Protein AF-A0A9E6BRM4-F1 (afdb_monomer)

Radius of gyration: 23.39 Å; Cα contacts (8 Å, |Δi|>4): 82; chains: 1; bounding box: 44×68×66 Å

Solvent-accessible surface area (backbone atoms only — not comparable to full-atom values): 7238 Å² total; per-residue (Å²): 143,82,87,81,81,81,77,82,80,76,75,82,81,77,75,76,74,67,78,52,69,70,58,57,52,53,51,51,50,52,48,48,53,52,50,54,52,46,55,56,65,69,38,81,66,40,61,60,39,42,68,36,64,64,53,36,10,51,51,50,29,51,34,40,76,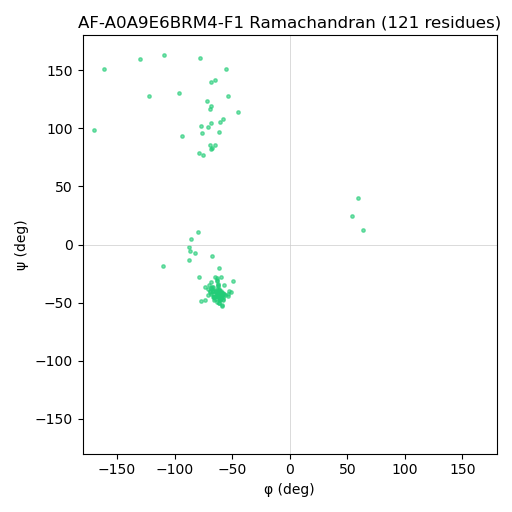71,60,65,42,55,60,60,60,50,15,61,75,75,72,49,56,48,69,54,54,54,30,28,32,67,65,74,42,76,72,58,59,71,54,42,50,50,51,53,53,50,51,50,50,55,40,54,54,52,47,54,60,52,48,68,77,75,108

Secondary structure (DSSP, 8-state):
--------------------HHHHHHHHHHHHHHHHHHHHHTSTTHHHHHHSHHHHHHHHHHHHHTTSS-HHHHHHHHT--HHHHHHHHTTS----HHHHHHHHHHHHHHHHHHHHHHHTTT-

Foldseek 3Di:
DDDPDPDPPPPPPPPPVPPPVVVLVVLVVLLVVLVVLLVVLPDPCVLVLLVDQVSLLCNLLVCCVVPLDPLVVLCVQLVHDSVVSVCSNVSVDGDPSVSSVVSSVVSSVSSVVVSVVSVVVND

pLDDT: mean 83.55, std 17.22, range [43.38, 98.0]

Mean predicted aligned error: 10.22 Å

Sequence (123 aa):
MSEARVNSTAYPIQRKEAASPLLHESIKDEIKWRRQFLSVLELPSIMDAVADEQAFSDLLHYAIENRLIRQSALAEKIKYANSQIGRWAAGKASPPLVVRRVVIEEIRGLLSESLTKRQKLVS

Structure (mmCIF, N/CA/C/O backbo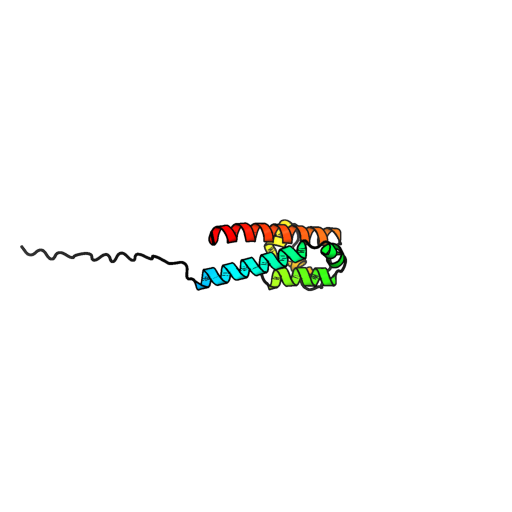ne):
data_AF-A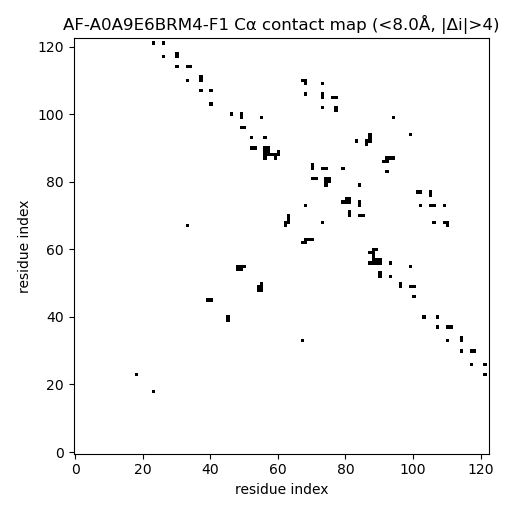0A9E6BRM4-F1
#
_entry.id   AF-A0A9E6BRM4-F1
#
loop_
_atom_site.group_PDB
_atom_site.id
_atom_site.type_symbol
_atom_site.label_atom_id
_atom_site.label_alt_id
_atom_site.label_comp_id
_atom_site.label_asym_id
_atom_site.label_entity_id
_atom_site.label_seq_id
_atom_site.pdbx_PDB_ins_code
_atom_site.Cartn_x
_atom_site.Cartn_y
_atom_site.Cartn_z
_atom_site.occupancy
_atom_site.B_iso_or_equiv
_atom_site.auth_seq_id
_atom_site.auth_comp_id
_atom_site.auth_asym_id
_atom_site.auth_atom_id
_atom_site.pdbx_PDB_model_num
ATOM 1 N N . MET A 1 1 ? -29.327 53.649 50.816 1.00 50.16 1 MET A N 1
ATOM 2 C CA . MET A 1 1 ? -29.326 52.171 50.850 1.00 50.16 1 MET A CA 1
ATOM 3 C C . MET A 1 1 ? -30.248 51.666 49.753 1.00 50.16 1 MET A C 1
ATOM 5 O O . MET A 1 1 ? -31.432 51.964 49.815 1.00 50.16 1 MET A O 1
ATOM 9 N N . SER A 1 2 ? -29.713 50.988 48.737 1.00 45.69 2 SER A N 1
ATOM 10 C CA . SER A 1 2 ? -30.436 50.036 47.874 1.00 45.69 2 SER A CA 1
ATOM 11 C C . SER A 1 2 ? -29.400 49.317 47.015 1.00 45.69 2 SER A C 1
ATOM 13 O O . SER A 1 2 ? -28.875 49.864 46.050 1.00 45.69 2 SER A O 1
ATOM 15 N N . GLU A 1 3 ? -29.041 48.120 47.472 1.00 49.53 3 GLU A N 1
ATOM 16 C CA . GLU A 1 3 ? -28.186 47.164 46.778 1.00 49.53 3 GLU A CA 1
ATOM 17 C C . GLU A 1 3 ? -28.935 46.609 45.560 1.00 49.53 3 GLU A C 1
ATOM 19 O O . GLU A 1 3 ? -29.939 45.916 45.711 1.00 49.53 3 GLU A O 1
ATOM 24 N N . ALA A 1 4 ? -28.432 46.856 44.352 1.00 52.00 4 ALA A N 1
ATOM 25 C CA . ALA A 1 4 ? -28.784 46.051 43.188 1.00 52.00 4 ALA A CA 1
ATOM 26 C C . ALA A 1 4 ? -27.726 44.950 43.044 1.00 52.00 4 ALA A C 1
ATOM 28 O O . ALA A 1 4 ? -26.654 45.154 42.477 1.00 52.00 4 ALA A O 1
ATOM 29 N N . ARG A 1 5 ? -28.014 43.779 43.622 1.00 51.06 5 ARG A N 1
ATOM 30 C CA . ARG A 1 5 ? -27.216 42.559 43.455 1.00 51.06 5 ARG A CA 1
ATOM 31 C C . ARG A 1 5 ? -27.353 42.065 42.013 1.00 51.06 5 ARG A C 1
ATOM 33 O O . ARG A 1 5 ? -28.374 41.486 41.651 1.00 51.06 5 ARG A O 1
ATOM 40 N N . VAL A 1 6 ? -26.321 42.269 41.196 1.00 50.62 6 VAL A N 1
ATOM 41 C CA . VAL A 1 6 ? -26.195 41.611 39.888 1.00 50.62 6 VAL A CA 1
ATOM 42 C C . VAL A 1 6 ? -25.757 40.172 40.146 1.00 50.62 6 VAL A C 1
ATOM 44 O O . VAL A 1 6 ? -24.588 39.887 40.391 1.00 50.62 6 VAL A O 1
ATOM 47 N N . ASN A 1 7 ? -26.729 39.265 40.174 1.00 43.38 7 ASN A N 1
ATOM 48 C CA . ASN A 1 7 ? -26.497 37.838 40.335 1.00 43.38 7 ASN A CA 1
ATOM 49 C C . ASN A 1 7 ? -25.999 37.276 38.991 1.00 43.38 7 ASN A C 1
ATOM 51 O O . ASN A 1 7 ? -26.783 37.087 38.060 1.00 43.38 7 ASN A O 1
ATOM 55 N N . SER A 1 8 ? -24.689 37.040 38.879 1.00 49.47 8 SER A N 1
ATOM 56 C CA . SER A 1 8 ? -24.073 36.307 37.769 1.00 49.47 8 SER A CA 1
ATOM 57 C C . SER A 1 8 ? -24.613 34.878 37.727 1.00 49.47 8 SER A C 1
ATOM 59 O O . SER A 1 8 ? -24.113 33.994 38.419 1.00 49.47 8 SER A O 1
ATOM 61 N N . THR A 1 9 ? -25.612 34.620 36.886 1.00 51.41 9 THR A N 1
ATOM 62 C CA . THR A 1 9 ? -25.947 33.251 36.480 1.00 51.41 9 THR A CA 1
ATOM 63 C C . THR A 1 9 ? -24.956 32.816 35.406 1.00 51.41 9 THR A C 1
ATOM 65 O O . THR A 1 9 ? -25.216 32.842 34.207 1.00 51.41 9 THR A O 1
ATOM 68 N N . ALA A 1 10 ? -23.761 32.435 35.861 1.00 50.47 10 ALA A N 1
ATOM 69 C CA . ALA A 1 10 ? -22.877 31.589 35.081 1.00 50.47 10 ALA A CA 1
ATOM 70 C C . ALA A 1 10 ? -23.613 30.264 34.834 1.00 50.47 10 ALA A C 1
ATOM 72 O O . ALA A 1 10 ? -23.777 29.459 35.748 1.00 50.47 10 ALA A O 1
ATOM 73 N N . TYR A 1 11 ? -24.097 30.048 33.613 1.00 44.62 11 TYR A N 1
ATOM 74 C CA . TYR A 1 11 ? -24.565 28.732 33.198 1.00 44.62 11 TYR A CA 1
ATOM 75 C C . TYR A 1 11 ? -23.344 27.812 33.101 1.00 44.62 11 TYR A C 1
ATOM 77 O O . TYR A 1 11 ? -22.449 28.089 32.295 1.00 44.62 11 TYR A O 1
ATOM 85 N N . PRO A 1 12 ? -23.266 26.711 33.867 1.00 44.56 12 PRO A N 1
ATOM 86 C CA . PRO A 1 12 ? -22.267 25.701 33.591 1.00 44.56 12 PRO A CA 1
ATOM 87 C C . PRO A 1 12 ? -22.688 25.003 32.296 1.00 44.56 12 PRO A C 1
ATOM 89 O O . PRO A 1 12 ? -23.571 24.147 32.299 1.00 44.56 12 PRO A O 1
ATOM 92 N N . ILE A 1 13 ? -22.062 25.360 31.172 1.00 54.38 13 ILE A N 1
ATOM 93 C CA . ILE A 1 13 ? -22.106 24.529 29.968 1.00 54.38 13 ILE A CA 1
ATOM 94 C C . ILE A 1 13 ? -21.295 23.273 30.300 1.00 54.38 13 ILE A C 1
ATOM 96 O O . ILE A 1 13 ? -20.109 23.171 29.995 1.00 54.38 13 ILE A O 1
ATOM 100 N N . GLN A 1 14 ? -21.925 22.310 30.973 1.00 48.97 14 GLN A N 1
ATOM 101 C CA . GLN A 1 14 ? -21.410 20.953 31.041 1.00 48.97 14 GLN A CA 1
ATOM 102 C C . GLN A 1 14 ? -21.555 20.358 29.642 1.00 48.97 14 GLN A C 1
ATOM 104 O O . GLN A 1 14 ? -22.540 19.695 29.325 1.00 48.97 14 GLN A O 1
ATOM 109 N N . ARG A 1 15 ? -20.564 20.609 28.781 1.00 48.62 15 ARG A N 1
ATOM 110 C CA . ARG A 1 15 ? -20.365 19.809 27.577 1.00 48.62 15 ARG A CA 1
ATOM 111 C C . ARG A 1 15 ? -19.934 18.414 28.015 1.00 48.62 15 ARG A C 1
ATOM 113 O O . ARG A 1 15 ? -18.754 18.088 28.033 1.00 48.62 15 ARG A O 1
ATOM 120 N N . LYS A 1 16 ? -20.900 17.570 28.370 1.00 46.69 16 LYS A N 1
ATOM 121 C CA . LYS A 1 16 ? -20.735 16.130 28.189 1.00 46.69 16 LYS A CA 1
ATOM 122 C C . LYS A 1 16 ? -20.925 15.881 26.697 1.00 46.69 16 LYS A C 1
ATOM 124 O O . LYS A 1 16 ? -22.003 15.501 26.256 1.00 46.69 16 LYS A O 1
ATOM 129 N N . GLU A 1 17 ? -19.898 16.203 25.912 1.00 46.44 17 GLU A N 1
ATOM 130 C CA . GLU A 1 17 ? -19.786 15.735 24.533 1.00 46.44 17 GLU A CA 1
ATOM 131 C C . GLU A 1 17 ? -19.642 14.211 24.614 1.00 46.44 17 GLU A C 1
ATOM 133 O O . GLU A 1 17 ? -18.545 13.668 24.706 1.00 46.44 17 GLU A O 1
ATOM 138 N N . ALA A 1 18 ? -20.774 13.506 24.671 1.00 48.97 18 ALA A N 1
ATOM 139 C CA . ALA A 1 18 ? -20.804 12.104 24.308 1.00 48.97 18 ALA A CA 1
ATOM 140 C C . ALA A 1 18 ? -20.305 12.061 22.863 1.00 48.97 18 ALA A C 1
ATOM 142 O O . ALA A 1 18 ? -20.985 12.569 21.969 1.00 48.97 18 ALA A O 1
ATOM 143 N N . ALA A 1 19 ? -19.083 11.566 22.655 1.00 51.41 19 ALA A N 1
ATOM 144 C CA . ALA A 1 19 ? -18.524 11.358 21.329 1.00 51.41 19 ALA A CA 1
ATOM 145 C C . ALA A 1 19 ? -19.605 10.693 20.465 1.00 51.41 19 ALA A C 1
ATOM 147 O O . ALA A 1 19 ? -20.101 9.616 20.794 1.00 51.41 19 ALA A O 1
ATOM 148 N N . SER A 1 20 ? -20.063 11.424 19.445 1.00 51.72 20 SER A N 1
ATOM 149 C CA . SER A 1 20 ? -21.300 11.122 18.725 1.00 51.72 20 SER A CA 1
ATOM 150 C C . SER A 1 20 ? -21.278 9.666 18.231 1.00 51.72 20 SER A C 1
ATOM 152 O O . SER A 1 20 ? -20.295 9.287 17.591 1.00 51.72 20 SER A O 1
ATOM 154 N N . PRO A 1 21 ? -22.303 8.833 18.497 1.00 58.50 21 PRO A N 1
ATOM 155 C CA . PRO A 1 21 ? -22.332 7.417 18.105 1.00 58.50 21 PRO A CA 1
ATOM 156 C C . PRO A 1 21 ? -21.973 7.161 16.630 1.00 58.50 21 PRO A C 1
ATOM 158 O O . PRO A 1 21 ? -21.323 6.167 16.314 1.00 58.50 21 PRO A O 1
ATOM 161 N N . LEU A 1 22 ? -22.296 8.116 15.750 1.00 60.97 22 LEU A N 1
ATOM 162 C CA . LEU A 1 22 ? -21.944 8.114 14.325 1.00 60.97 22 LEU A CA 1
ATOM 163 C C . LEU A 1 22 ? -20.423 8.142 14.069 1.00 60.97 22 LEU A C 1
ATOM 165 O O . LEU A 1 22 ? -19.936 7.512 13.133 1.00 60.97 22 LEU A O 1
ATOM 169 N N . LEU A 1 23 ? -19.651 8.840 14.910 1.00 63.84 23 LEU A N 1
ATOM 170 C CA . LEU A 1 23 ? -18.185 8.846 14.842 1.00 63.84 23 LEU A CA 1
ATOM 171 C C . LEU A 1 23 ? -17.617 7.485 15.254 1.00 63.84 23 LEU A C 1
ATOM 173 O O . LEU A 1 23 ? -16.690 6.988 14.619 1.00 63.84 23 LEU A O 1
ATOM 177 N N . HIS A 1 24 ? -18.190 6.855 16.283 1.00 60.88 24 HIS A N 1
ATOM 178 C CA . HIS A 1 24 ? -17.766 5.526 16.726 1.00 60.88 24 HIS A CA 1
ATOM 179 C C . HIS A 1 24 ? -18.033 4.445 15.672 1.00 60.88 24 HIS A C 1
ATOM 181 O O . HIS A 1 24 ? -17.193 3.565 15.484 1.00 60.88 24 HIS A O 1
ATOM 187 N N . GLU A 1 25 ? -19.169 4.506 14.980 1.00 66.31 25 GLU A N 1
ATOM 188 C CA . GLU A 1 25 ? -19.509 3.573 13.901 1.00 66.31 25 GLU A CA 1
ATOM 189 C C . GLU A 1 25 ? -18.568 3.741 12.698 1.00 66.31 25 GLU A C 1
ATOM 191 O O . GLU A 1 25 ? -17.951 2.772 12.256 1.00 66.31 25 GLU A O 1
ATOM 196 N N . SER A 1 26 ? -18.304 4.987 12.291 1.00 77.88 26 SER A N 1
ATOM 197 C CA . SER A 1 26 ? -17.333 5.304 11.236 1.00 77.88 26 SER A CA 1
ATOM 198 C C . SER A 1 26 ? -15.908 4.823 11.558 1.00 77.88 26 SER A C 1
ATOM 200 O O . SER A 1 26 ? -15.225 4.271 10.692 1.00 77.88 26 SER A O 1
ATOM 202 N N . ILE A 1 27 ? -15.453 4.962 12.811 1.00 78.94 27 ILE A N 1
ATOM 203 C CA . ILE A 1 27 ? -14.130 4.469 13.230 1.00 78.94 27 ILE A CA 1
ATOM 204 C C . ILE A 1 27 ? -14.083 2.933 13.213 1.00 78.94 27 ILE A C 1
ATOM 206 O O . ILE A 1 27 ? -13.059 2.365 12.822 1.00 78.94 27 ILE A O 1
ATOM 210 N N . LYS A 1 28 ? -15.163 2.245 13.614 1.00 83.00 28 LYS A N 1
ATOM 211 C CA . LYS A 1 28 ? -15.245 0.774 13.571 1.00 83.00 28 LYS A CA 1
ATOM 212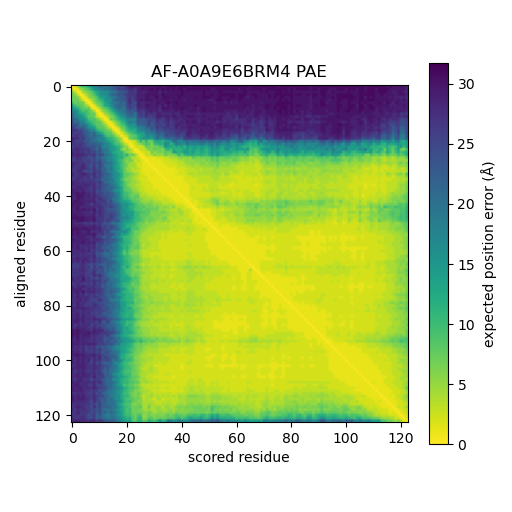 C C . LYS A 1 28 ? -15.162 0.245 12.143 1.00 83.00 28 LYS A C 1
ATOM 214 O O . LYS A 1 28 ? -14.400 -0.696 11.902 1.00 83.00 28 LYS A O 1
ATOM 219 N N . ASP A 1 29 ? -15.874 0.867 11.210 1.00 84.44 29 ASP A N 1
ATOM 220 C CA . ASP A 1 29 ? -15.801 0.506 9.795 1.00 84.44 29 ASP A CA 1
ATOM 221 C C . ASP A 1 29 ? -14.396 0.725 9.247 1.00 84.44 29 ASP A C 1
ATOM 223 O O . ASP A 1 29 ? -13.823 -0.169 8.626 1.00 84.44 29 ASP A O 1
ATOM 227 N N . GLU A 1 30 ? -13.776 1.865 9.552 1.00 83.38 30 GLU A N 1
ATOM 228 C CA . GLU A 1 30 ? -12.413 2.127 9.104 1.00 83.38 30 GLU A CA 1
ATOM 229 C C . GLU A 1 30 ? -11.404 1.105 9.665 1.00 83.38 30 GLU A C 1
ATOM 231 O O . GLU A 1 30 ? -10.507 0.650 8.950 1.00 83.38 30 GLU A O 1
ATOM 236 N N . ILE A 1 31 ? -11.560 0.687 10.927 1.00 87.25 31 ILE A N 1
ATOM 237 C CA . ILE A 1 31 ? -10.759 -0.395 11.520 1.00 87.25 31 ILE A CA 1
ATOM 238 C C . ILE A 1 31 ? -10.993 -1.718 10.775 1.00 87.25 31 ILE A C 1
ATOM 240 O O . ILE A 1 31 ? -10.026 -2.434 10.502 1.00 87.25 31 ILE A O 1
ATOM 244 N N . LYS A 1 32 ? -12.243 -2.051 10.429 1.00 89.06 32 LYS A N 1
ATOM 245 C CA . LYS A 1 32 ? -12.587 -3.272 9.684 1.00 89.06 32 LYS A CA 1
ATOM 246 C C . LYS A 1 32 ? -11.925 -3.291 8.306 1.00 89.06 32 LYS A C 1
ATOM 248 O O . LYS A 1 32 ? -11.241 -4.264 7.991 1.00 89.06 32 LYS A O 1
ATOM 253 N N . TRP A 1 33 ? -12.054 -2.213 7.533 1.00 87.31 33 TRP A N 1
ATOM 254 C CA . TRP A 1 33 ? -11.443 -2.088 6.205 1.00 87.31 33 TRP A CA 1
ATOM 255 C C . TRP A 1 33 ? -9.917 -2.199 6.258 1.00 87.31 33 TRP A C 1
ATOM 257 O O . TRP A 1 33 ? -9.318 -2.953 5.491 1.00 87.31 33 TRP A O 1
ATOM 267 N N . ARG A 1 34 ? -9.277 -1.517 7.217 1.00 90.25 34 ARG A N 1
ATOM 268 C CA . ARG A 1 34 ? -7.821 -1.592 7.420 1.00 90.25 34 ARG A CA 1
ATOM 269 C C . ARG A 1 34 ? -7.355 -3.005 7.780 1.00 90.25 34 ARG A C 1
ATOM 271 O O . ARG A 1 34 ? -6.327 -3.437 7.271 1.00 90.25 34 ARG A O 1
ATOM 278 N N . ARG A 1 35 ? -8.102 -3.737 8.619 1.00 92.12 35 ARG A N 1
ATOM 279 C CA . ARG A 1 35 ? -7.795 -5.140 8.962 1.00 92.12 35 ARG A CA 1
ATOM 280 C C . ARG A 1 35 ? -7.930 -6.071 7.761 1.00 92.12 35 ARG A C 1
ATOM 282 O O . ARG A 1 35 ? -7.051 -6.893 7.540 1.00 92.12 35 ARG A O 1
ATOM 289 N N . GLN A 1 36 ? -9.004 -5.932 6.985 1.00 91.31 36 GLN A N 1
ATOM 290 C CA . GLN A 1 36 ? -9.207 -6.732 5.776 1.00 91.31 36 GLN A CA 1
ATOM 291 C C . GLN A 1 36 ? -8.077 -6.505 4.775 1.00 91.31 36 GLN A C 1
ATOM 293 O O . GLN A 1 36 ? -7.479 -7.464 4.296 1.00 91.31 36 GLN A O 1
ATOM 298 N N . PHE A 1 37 ? -7.719 -5.247 4.519 1.00 92.19 37 PHE A N 1
ATOM 299 C CA . PHE A 1 37 ? -6.618 -4.945 3.614 1.00 92.19 37 PHE A CA 1
ATOM 300 C C . PHE A 1 37 ? -5.280 -5.487 4.134 1.00 92.19 37 PHE A C 1
ATOM 302 O O . PHE A 1 37 ? -4.558 -6.131 3.381 1.00 92.19 37 PHE A O 1
ATOM 309 N N . LEU A 1 38 ? -4.981 -5.323 5.430 1.00 92.38 38 LEU A N 1
ATOM 310 C CA . LEU A 1 38 ? -3.780 -5.901 6.040 1.00 92.38 38 LEU A CA 1
ATOM 311 C C . LEU A 1 38 ? -3.722 -7.428 5.867 1.00 92.38 38 LEU A C 1
ATOM 313 O O . LEU A 1 38 ? -2.679 -7.945 5.483 1.00 92.38 38 LEU A O 1
ATOM 317 N N . SER A 1 39 ? -4.847 -8.131 6.045 1.00 91.81 39 SER A N 1
ATOM 318 C CA . SER A 1 39 ? -4.897 -9.589 5.859 1.00 91.81 39 SER A CA 1
ATOM 319 C C . SER A 1 39 ? -4.577 -10.025 4.426 1.00 91.81 39 SER A C 1
ATOM 321 O O . SER A 1 39 ? -3.924 -11.045 4.236 1.00 91.81 39 SER A O 1
ATOM 323 N N . VAL A 1 40 ? -4.964 -9.231 3.417 1.00 90.31 40 VAL A N 1
ATOM 324 C CA . VAL A 1 40 ? -4.590 -9.477 2.013 1.00 90.31 40 VAL A CA 1
ATOM 325 C C . VAL A 1 40 ? -3.090 -9.297 1.824 1.00 90.31 40 VAL A C 1
ATOM 327 O O . VAL A 1 40 ? -2.450 -10.112 1.163 1.00 90.31 40 VAL A O 1
ATOM 330 N N . LEU A 1 41 ? -2.513 -8.254 2.429 1.00 90.81 41 LEU A N 1
ATOM 331 C CA . LEU A 1 41 ? -1.078 -8.013 2.338 1.00 90.81 41 LEU A CA 1
ATOM 332 C C . LEU A 1 41 ? -0.267 -9.135 2.977 1.00 90.81 41 LEU A C 1
ATOM 334 O O . LEU A 1 41 ? 0.852 -9.341 2.541 1.00 90.81 41 LEU A O 1
ATOM 338 N N . GLU A 1 42 ? -0.782 -9.839 3.980 1.00 88.75 42 GLU A N 1
ATOM 339 C CA . GLU A 1 42 ? -0.085 -10.927 4.682 1.00 88.75 42 GLU A CA 1
ATOM 340 C C . GLU A 1 42 ? -0.151 -12.283 3.957 1.00 88.75 42 GLU A C 1
ATOM 342 O O . GLU A 1 42 ? 0.537 -13.224 4.357 1.00 88.75 42 GLU A O 1
ATOM 347 N N . LEU A 1 43 ? -0.929 -12.398 2.873 1.00 87.62 43 LEU A N 1
ATOM 348 C CA . LEU A 1 43 ? -1.027 -13.635 2.095 1.00 87.62 43 LEU A CA 1
ATOM 349 C C . LEU A 1 43 ? 0.310 -13.989 1.419 1.00 87.62 43 LEU A C 1
ATOM 351 O O . LEU A 1 43 ? 0.959 -13.105 0.863 1.00 87.62 43 LEU A O 1
ATOM 355 N N . PRO A 1 44 ? 0.698 -15.278 1.343 1.00 85.62 44 PRO A N 1
ATOM 356 C CA . PRO A 1 44 ? 1.912 -15.694 0.633 1.00 85.62 44 PRO A CA 1
ATOM 357 C C . PRO A 1 44 ? 1.946 -15.263 -0.843 1.00 85.62 44 PRO A C 1
ATOM 359 O O . PRO A 1 44 ? 2.996 -14.875 -1.354 1.00 85.62 44 PRO A O 1
ATOM 362 N N . SER A 1 45 ? 0.783 -15.258 -1.505 1.00 87.62 45 SER A N 1
ATOM 363 C CA . SER A 1 45 ? 0.606 -14.864 -2.911 1.00 87.62 45 SER A CA 1
ATOM 364 C C . SER A 1 45 ? 0.856 -13.378 -3.178 1.00 87.62 45 SER A C 1
ATOM 366 O O . SER A 1 45 ? 0.931 -12.958 -4.331 1.00 87.62 45 SER A O 1
ATOM 368 N N . ILE A 1 46 ? 1.002 -12.554 -2.136 1.00 89.75 46 ILE A N 1
ATOM 369 C CA . ILE A 1 46 ? 1.322 -11.135 -2.301 1.00 89.75 46 ILE A CA 1
ATOM 370 C C . ILE A 1 46 ? 2.650 -10.939 -3.036 1.00 89.75 46 ILE A C 1
ATOM 372 O O . ILE A 1 46 ? 2.827 -9.946 -3.731 1.00 89.75 46 ILE A O 1
ATOM 376 N N . MET A 1 47 ? 3.578 -11.894 -2.926 1.00 87.19 47 MET A N 1
ATOM 377 C CA . MET A 1 47 ? 4.872 -11.813 -3.597 1.00 87.19 47 MET A CA 1
ATOM 378 C C . MET A 1 47 ? 4.746 -11.938 -5.115 1.00 87.19 47 MET A C 1
ATOM 380 O O . MET A 1 47 ? 5.503 -11.278 -5.828 1.00 87.19 47 MET A O 1
ATOM 384 N N . ASP A 1 48 ? 3.764 -12.702 -5.593 1.00 87.50 48 ASP A N 1
ATOM 385 C CA . ASP A 1 48 ? 3.440 -12.807 -7.016 1.00 87.50 48 ASP A CA 1
ATOM 386 C C . ASP A 1 48 ? 2.804 -11.499 -7.509 1.00 87.50 48 ASP A C 1
ATOM 388 O O . ASP A 1 48 ? 3.221 -10.945 -8.525 1.00 87.50 48 ASP A O 1
ATOM 392 N N . ALA A 1 49 ? 1.886 -10.924 -6.722 1.00 84.25 49 ALA A N 1
ATOM 393 C CA . ALA A 1 49 ? 1.276 -9.622 -7.013 1.00 84.25 49 ALA A CA 1
ATOM 394 C C . ALA A 1 49 ? 2.284 -8.456 -6.974 1.00 84.25 49 ALA A C 1
ATOM 396 O O . ALA A 1 49 ? 2.108 -7.455 -7.654 1.00 84.25 49 ALA A O 1
ATOM 397 N N . VAL A 1 50 ? 3.353 -8.572 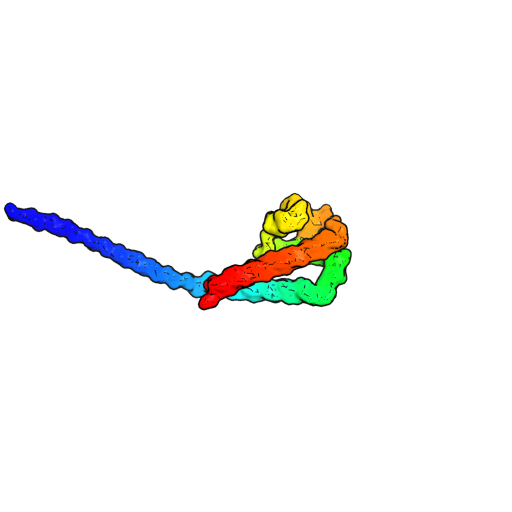-6.185 1.00 90.06 50 VAL A N 1
ATOM 398 C CA . VAL A 1 50 ? 4.454 -7.596 -6.133 1.00 90.06 50 VAL A CA 1
ATOM 399 C C . VAL A 1 50 ? 5.426 -7.766 -7.300 1.00 90.06 50 VAL A C 1
ATOM 401 O O . VAL A 1 50 ? 6.100 -6.808 -7.694 1.00 90.06 50 VAL A O 1
ATOM 404 N N . ALA A 1 51 ? 5.543 -8.979 -7.842 1.00 92.06 51 ALA A N 1
ATOM 405 C CA . ALA A 1 51 ? 6.326 -9.229 -9.044 1.00 92.06 51 ALA A CA 1
ATOM 406 C C . ALA A 1 51 ? 5.665 -8.595 -10.272 1.00 92.06 51 ALA A C 1
ATOM 408 O O . ALA A 1 51 ? 6.370 -7.972 -11.068 1.00 92.06 51 ALA A O 1
ATOM 409 N N . ASP A 1 52 ? 4.339 -8.680 -10.367 1.00 94.94 52 ASP A N 1
ATOM 410 C CA . ASP A 1 52 ? 3.533 -8.015 -11.387 1.00 94.94 52 ASP A CA 1
ATOM 411 C C . ASP A 1 52 ? 3.465 -6.492 -11.149 1.00 94.94 52 ASP A C 1
ATOM 413 O O . ASP A 1 52 ? 3.092 -6.007 -10.081 1.00 94.94 52 ASP A O 1
ATOM 417 N N . GLU A 1 53 ? 3.868 -5.710 -12.151 1.00 94.94 53 GLU A N 1
ATOM 418 C CA . GLU A 1 53 ? 3.941 -4.249 -12.029 1.00 94.94 53 GLU A CA 1
ATOM 419 C C . GLU A 1 53 ? 2.562 -3.592 -11.959 1.00 94.94 53 GLU A C 1
ATOM 421 O O . GLU A 1 53 ? 2.387 -2.597 -11.249 1.00 94.94 53 GLU A O 1
ATOM 426 N N . GLN A 1 54 ? 1.587 -4.153 -12.675 1.00 95.50 54 GLN A N 1
ATOM 427 C CA . GLN A 1 54 ? 0.226 -3.641 -12.713 1.00 95.50 54 GLN A CA 1
ATOM 428 C C . GLN A 1 54 ? -0.484 -3.958 -11.401 1.00 95.50 54 GLN A C 1
ATOM 430 O O . GLN A 1 54 ? -1.033 -3.053 -10.777 1.00 95.50 54 GLN A O 1
ATOM 435 N N . ALA A 1 55 ? -0.391 -5.202 -10.926 1.00 94.06 55 ALA A N 1
ATOM 436 C CA . ALA A 1 55 ? -0.984 -5.587 -9.649 1.00 94.06 55 ALA A CA 1
ATOM 437 C C . ALA A 1 55 ? -0.383 -4.787 -8.478 1.00 94.06 55 ALA A C 1
ATOM 439 O O . ALA A 1 55 ? -1.112 -4.345 -7.586 1.00 94.06 55 ALA A O 1
ATOM 440 N N . PHE A 1 56 ? 0.929 -4.522 -8.502 1.00 96.25 56 PHE A N 1
ATOM 441 C CA . PHE A 1 56 ? 1.566 -3.619 -7.545 1.00 96.25 56 PHE A CA 1
ATOM 442 C C . PHE A 1 56 ? 1.003 -2.192 -7.620 1.00 96.25 56 PHE A C 1
ATOM 444 O O . PHE A 1 56 ? 0.680 -1.607 -6.582 1.00 96.25 56 PHE A O 1
ATOM 451 N N . SER A 1 57 ? 0.889 -1.629 -8.828 1.00 97.25 57 SER A N 1
ATOM 452 C CA . SER A 1 57 ? 0.324 -0.292 -9.043 1.00 97.25 57 SER A CA 1
ATOM 453 C C . SER A 1 57 ? -1.103 -0.205 -8.507 1.00 97.25 57 SER A C 1
ATOM 455 O O . SER A 1 57 ? -1.417 0.725 -7.766 1.00 97.25 57 SER A O 1
ATOM 457 N N . ASP A 1 58 ? -1.945 -1.189 -8.823 1.00 95.50 58 ASP A N 1
ATOM 458 C CA . ASP A 1 58 ? -3.350 -1.237 -8.416 1.00 95.50 58 ASP A CA 1
ATOM 459 C C . ASP A 1 58 ? -3.490 -1.321 -6.895 1.00 95.50 58 ASP A C 1
ATOM 461 O O . ASP A 1 58 ? -4.301 -0.615 -6.295 1.00 95.50 58 ASP A O 1
ATOM 465 N N . LEU A 1 59 ? -2.651 -2.127 -6.245 1.00 95.06 59 LEU A N 1
ATOM 466 C CA . LEU A 1 59 ? -2.625 -2.243 -4.792 1.00 95.06 59 LEU A CA 1
ATOM 467 C C . LEU A 1 59 ? -2.197 -0.930 -4.130 1.00 95.06 59 LEU A C 1
ATOM 469 O O . LEU A 1 59 ? -2.841 -0.469 -3.180 1.00 95.06 59 LEU A O 1
ATOM 473 N N . LEU A 1 60 ? -1.125 -0.310 -4.629 1.00 96.38 60 LEU A N 1
ATOM 474 C CA . LEU A 1 60 ? -0.640 0.968 -4.118 1.00 96.38 60 LEU A CA 1
ATOM 475 C C . LEU A 1 60 ? -1.678 2.080 -4.329 1.00 96.38 60 LEU A C 1
ATOM 477 O O . LEU A 1 60 ? -1.925 2.872 -3.417 1.00 96.38 60 LEU A O 1
ATOM 481 N N . HIS A 1 61 ? -2.312 2.112 -5.501 1.00 96.19 61 HIS A N 1
ATOM 482 C CA . HIS A 1 61 ? -3.399 3.030 -5.815 1.00 96.19 61 HIS A CA 1
ATOM 483 C C . HIS A 1 61 ? -4.567 2.853 -4.853 1.00 96.19 61 HIS A C 1
ATOM 485 O O . HIS A 1 61 ? -4.975 3.813 -4.204 1.00 96.19 61 HIS A O 1
ATOM 491 N N . TYR A 1 62 ? -5.038 1.616 -4.687 1.00 94.25 62 TYR A N 1
ATOM 492 C CA . TYR A 1 62 ? -6.129 1.284 -3.782 1.00 94.25 62 TYR A CA 1
ATOM 493 C C . TYR A 1 62 ? -5.838 1.738 -2.347 1.00 94.25 62 TYR A C 1
ATOM 495 O O . TYR A 1 62 ? -6.707 2.322 -1.693 1.00 94.25 62 TYR A O 1
ATOM 503 N N . ALA A 1 63 ? -4.614 1.518 -1.856 1.00 94.25 63 ALA A N 1
ATOM 504 C CA . ALA A 1 63 ? -4.213 1.916 -0.510 1.00 94.25 63 ALA A CA 1
ATOM 505 C C . ALA A 1 63 ? -4.245 3.443 -0.306 1.00 94.25 63 ALA A C 1
ATOM 507 O O . ALA A 1 63 ? -4.623 3.916 0.772 1.00 94.25 63 ALA A O 1
ATOM 508 N N . ILE A 1 64 ? -3.850 4.214 -1.321 1.00 94.4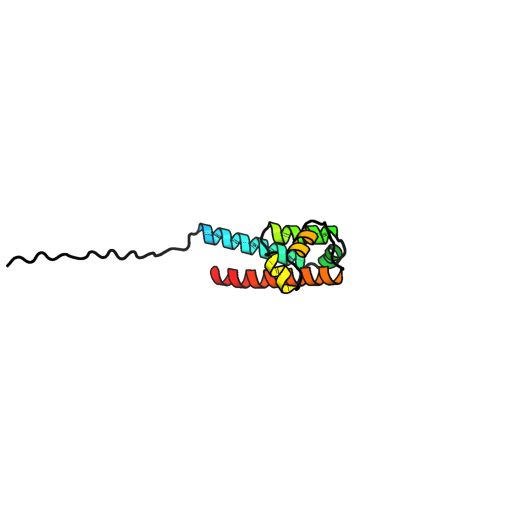4 64 ILE A N 1
ATOM 509 C CA . ILE A 1 64 ? -3.832 5.682 -1.271 1.00 94.44 64 ILE A CA 1
ATOM 510 C C . ILE A 1 64 ? -5.247 6.250 -1.432 1.00 94.44 64 ILE A C 1
ATOM 512 O O . ILE A 1 64 ? -5.663 7.073 -0.615 1.00 94.44 64 ILE A O 1
ATOM 516 N N . GLU A 1 65 ? -5.992 5.791 -2.438 1.00 93.25 65 GLU A N 1
ATOM 517 C CA . GLU A 1 65 ? -7.328 6.293 -2.783 1.00 93.25 65 GLU A CA 1
ATOM 518 C C . GLU A 1 65 ? -8.317 6.084 -1.629 1.00 93.25 65 GLU A C 1
ATOM 520 O O . GLU A 1 65 ? -9.005 7.009 -1.197 1.00 93.25 65 GLU A O 1
ATOM 525 N N . ASN A 1 66 ? -8.286 4.899 -1.011 1.00 89.81 66 ASN A N 1
ATOM 526 C CA . ASN A 1 66 ? -9.119 4.581 0.151 1.00 89.81 66 ASN A CA 1
ATOM 527 C C . ASN A 1 66 ? -8.568 5.147 1.472 1.00 89.81 66 ASN A C 1
ATOM 529 O O . ASN A 1 66 ? -9.033 4.781 2.553 1.00 89.81 66 ASN A O 1
ATOM 533 N N . ARG A 1 67 ? -7.556 6.027 1.418 1.00 89.75 67 ARG A N 1
ATOM 534 C CA . ARG A 1 67 ? -6.918 6.675 2.581 1.00 89.75 67 ARG A CA 1
ATOM 535 C C . ARG A 1 67 ? -6.412 5.683 3.636 1.00 89.75 67 ARG A C 1
ATOM 537 O O . ARG A 1 67 ? -6.253 6.029 4.814 1.00 89.75 67 ARG A O 1
ATOM 544 N N . LEU A 1 68 ? -6.130 4.446 3.227 1.00 90.81 68 LEU A N 1
ATOM 545 C CA . LEU A 1 68 ? -5.551 3.417 4.086 1.00 90.81 68 LEU A CA 1
ATOM 546 C C . LEU A 1 68 ? -4.123 3.819 4.469 1.00 90.81 68 LEU A C 1
ATOM 548 O O . LEU A 1 68 ? -3.727 3.685 5.625 1.00 90.81 68 LEU A O 1
ATOM 552 N N . ILE A 1 69 ? -3.403 4.447 3.545 1.00 93.44 69 ILE A N 1
ATOM 553 C CA . ILE A 1 69 ? -2.123 5.111 3.795 1.00 93.44 69 ILE A CA 1
ATOM 554 C C . ILE A 1 69 ? -2.138 6.528 3.219 1.00 93.44 69 ILE A C 1
ATOM 556 O O . ILE A 1 69 ? -2.919 6.848 2.326 1.00 93.44 69 ILE A O 1
ATOM 560 N N . ARG A 1 70 ? -1.242 7.390 3.707 1.00 94.12 70 ARG A N 1
ATOM 561 C CA . ARG A 1 70 ? -0.969 8.685 3.070 1.00 94.12 70 ARG A CA 1
ATOM 562 C C . ARG A 1 70 ? 0.245 8.545 2.161 1.00 94.12 70 ARG A C 1
ATOM 564 O O . ARG A 1 70 ? 1.287 8.084 2.620 1.00 94.12 70 ARG A O 1
ATOM 571 N N . GLN A 1 71 ? 0.128 9.012 0.919 1.00 95.81 71 GLN A N 1
ATOM 572 C CA . GLN A 1 71 ? 1.218 8.999 -0.063 1.00 95.81 71 GLN A CA 1
ATOM 573 C C . GLN A 1 71 ? 2.496 9.662 0.479 1.00 95.81 71 GLN A C 1
ATOM 575 O O . GLN A 1 71 ? 3.581 9.106 0.337 1.00 95.81 71 GLN A O 1
ATOM 580 N N . SER A 1 72 ? 2.358 10.797 1.173 1.00 96.31 72 SER A N 1
ATOM 581 C CA . SER A 1 72 ? 3.484 11.522 1.770 1.00 96.31 72 SER A CA 1
ATOM 582 C C . SER A 1 72 ? 4.159 10.757 2.908 1.00 96.31 72 SER A C 1
ATOM 584 O O . SER A 1 72 ? 5.381 10.745 2.983 1.00 96.31 72 SER A O 1
ATOM 586 N N . ALA A 1 73 ? 3.379 10.082 3.759 1.00 94.81 73 ALA A N 1
ATOM 587 C CA . ALA A 1 73 ? 3.917 9.278 4.854 1.00 94.81 73 ALA A CA 1
ATOM 588 C C . ALA A 1 73 ? 4.684 8.059 4.325 1.00 94.81 73 ALA A C 1
ATOM 590 O O . ALA A 1 73 ? 5.749 7.730 4.839 1.00 94.81 73 ALA A O 1
ATOM 591 N N . LEU A 1 74 ? 4.169 7.415 3.271 1.00 96.62 74 LEU A N 1
ATOM 592 C CA . LEU A 1 74 ? 4.887 6.335 2.601 1.00 96.62 74 LEU A CA 1
ATOM 593 C C . LEU A 1 74 ? 6.189 6.858 1.987 1.00 96.62 74 LEU A C 1
ATOM 595 O O . LEU A 1 74 ? 7.244 6.291 2.244 1.00 96.62 74 LEU A O 1
ATOM 599 N N . ALA A 1 75 ? 6.121 7.958 1.231 1.00 97.06 75 ALA A N 1
ATOM 600 C CA . ALA A 1 75 ? 7.277 8.583 0.591 1.00 97.06 75 ALA A CA 1
ATOM 601 C C . ALA A 1 75 ? 8.402 8.896 1.592 1.00 97.06 75 ALA A C 1
ATOM 603 O O . ALA A 1 75 ? 9.563 8.588 1.327 1.00 97.06 75 ALA A O 1
ATOM 604 N N . GLU A 1 76 ? 8.048 9.442 2.758 1.00 95.94 76 GLU A N 1
ATOM 605 C CA . GLU A 1 76 ? 8.977 9.718 3.856 1.00 95.94 76 GLU A CA 1
ATOM 606 C C . GLU A 1 76 ? 9.638 8.439 4.389 1.00 95.94 76 GLU A C 1
ATOM 608 O O . GLU A 1 76 ? 10.864 8.383 4.495 1.00 95.94 76 GLU A O 1
ATOM 613 N N . LYS A 1 77 ? 8.848 7.388 4.655 1.00 94.69 77 LYS A N 1
ATOM 614 C CA . LYS A 1 77 ? 9.345 6.101 5.173 1.00 94.69 77 LYS A CA 1
ATOM 615 C C . LYS A 1 77 ? 10.351 5.443 4.233 1.00 94.69 77 LYS A C 1
ATOM 617 O O . LYS A 1 77 ? 11.422 5.033 4.675 1.00 94.69 77 LYS A O 1
ATOM 622 N N . ILE A 1 78 ? 10.046 5.400 2.935 1.00 96.06 78 ILE A N 1
ATOM 623 C CA . ILE A 1 78 ? 10.930 4.774 1.941 1.00 96.06 78 ILE A CA 1
ATOM 624 C C . ILE A 1 78 ? 11.993 5.725 1.371 1.00 96.06 78 ILE A C 1
ATOM 626 O O . ILE A 1 78 ? 12.822 5.293 0.574 1.00 96.06 78 ILE A O 1
ATOM 630 N N . LYS A 1 79 ? 11.996 7.003 1.778 1.00 96.12 79 LYS A N 1
ATOM 631 C CA . LYS A 1 79 ? 12.911 8.059 1.304 1.00 96.12 79 LYS A CA 1
ATOM 632 C C . LYS A 1 79 ? 12.836 8.321 -0.208 1.00 96.12 79 LYS A C 1
ATOM 634 O O . LYS A 1 79 ? 13.852 8.565 -0.856 1.00 96.12 79 LYS A O 1
ATOM 639 N N . TYR A 1 80 ? 11.626 8.303 -0.765 1.00 96.75 80 TYR A N 1
ATOM 640 C CA . TYR A 1 80 ? 11.354 8.684 -2.156 1.00 96.75 80 TYR A CA 1
ATOM 641 C C . TYR A 1 80 ? 10.592 10.005 -2.227 1.00 96.75 80 TYR A C 1
ATOM 643 O O . TYR A 1 80 ? 9.979 10.453 -1.259 1.00 96.75 80 TYR A O 1
ATOM 651 N N . ALA A 1 81 ? 10.592 10.637 -3.401 1.00 97.25 81 ALA A N 1
ATOM 652 C CA . ALA A 1 81 ? 9.768 11.816 -3.608 1.00 97.25 81 ALA A CA 1
ATOM 653 C C . ALA A 1 81 ? 8.280 11.437 -3.595 1.00 97.25 81 ALA A C 1
ATOM 655 O O . ALA A 1 81 ? 7.870 10.453 -4.213 1.00 97.25 81 ALA A O 1
ATOM 656 N N . ASN A 1 82 ? 7.444 12.279 -2.979 1.00 97.25 82 ASN A N 1
ATOM 657 C CA . ASN A 1 82 ? 5.993 12.084 -2.976 1.00 97.25 82 ASN A CA 1
ATOM 658 C C . ASN A 1 82 ? 5.443 11.905 -4.404 1.00 97.25 82 ASN A C 1
ATOM 660 O O . ASN A 1 82 ? 4.617 11.031 -4.645 1.00 97.25 82 ASN A O 1
ATOM 664 N N . SER A 1 83 ? 5.947 12.671 -5.375 1.00 97.06 83 SER A N 1
ATOM 665 C CA . SER A 1 83 ? 5.554 12.561 -6.786 1.00 97.06 83 SER A CA 1
ATOM 666 C C . SER A 1 83 ? 5.896 11.208 -7.420 1.00 97.06 83 SER A C 1
ATOM 668 O O . SER A 1 83 ? 5.151 10.746 -8.281 1.00 97.06 83 SER A O 1
ATOM 670 N N . GLN A 1 84 ? 6.978 10.544 -6.997 1.00 97.38 84 GLN A N 1
ATOM 671 C CA . GLN A 1 84 ? 7.337 9.215 -7.498 1.00 97.38 84 GLN A CA 1
ATOM 672 C C . GLN A 1 84 ? 6.329 8.163 -7.043 1.00 97.38 84 GLN A C 1
ATOM 674 O O . GLN A 1 84 ? 5.872 7.388 -7.877 1.00 97.38 84 GLN A O 1
ATOM 679 N N . ILE A 1 85 ? 5.896 8.208 -5.778 1.00 97.50 85 ILE A N 1
ATOM 680 C CA . ILE A 1 85 ? 4.842 7.315 -5.272 1.00 97.50 85 ILE A CA 1
ATOM 681 C C . ILE A 1 85 ? 3.558 7.480 -6.088 1.00 97.50 85 ILE A C 1
ATOM 683 O O . ILE A 1 85 ? 2.962 6.494 -6.511 1.00 97.50 85 ILE A O 1
ATOM 687 N N . GLY A 1 86 ? 3.161 8.726 -6.369 1.00 96.81 86 GLY A N 1
ATOM 688 C CA . GLY A 1 86 ? 1.978 9.007 -7.185 1.00 96.81 86 GLY A CA 1
ATOM 689 C C . GLY A 1 86 ? 2.102 8.479 -8.618 1.00 96.81 86 GLY A C 1
ATOM 690 O O . GLY A 1 86 ? 1.129 7.993 -9.185 1.00 96.81 86 GLY A O 1
ATOM 691 N N . ARG A 1 87 ? 3.305 8.518 -9.208 1.00 98.00 87 ARG A N 1
ATOM 692 C CA . ARG A 1 87 ? 3.553 7.917 -10.527 1.00 98.00 87 ARG A CA 1
ATOM 693 C C . ARG A 1 87 ? 3.483 6.394 -10.497 1.00 98.00 87 ARG A C 1
ATOM 695 O O . ARG A 1 87 ? 2.973 5.831 -11.460 1.00 98.00 87 ARG A O 1
ATOM 702 N N . TRP A 1 88 ? 3.969 5.761 -9.429 1.00 97.69 88 TRP A N 1
ATOM 703 C CA . TRP A 1 88 ? 3.870 4.312 -9.245 1.00 97.69 88 TRP A CA 1
ATOM 704 C C . TRP A 1 88 ? 2.429 3.859 -9.069 1.00 97.69 88 TRP A C 1
ATOM 706 O O . TRP A 1 88 ? 2.018 2.926 -9.736 1.00 97.69 88 TRP A O 1
ATOM 716 N N . ALA A 1 89 ? 1.651 4.564 -8.247 1.00 97.06 89 ALA A N 1
ATOM 717 C CA . ALA A 1 89 ? 0.228 4.292 -8.059 1.00 97.06 89 ALA A CA 1
ATOM 718 C C . ALA A 1 89 ? -0.588 4.497 -9.348 1.00 97.06 89 ALA A C 1
ATOM 720 O O . ALA A 1 89 ? -1.599 3.848 -9.563 1.00 97.06 89 ALA A O 1
ATOM 721 N N . ALA A 1 90 ? -0.167 5.418 -10.214 1.00 96.44 90 ALA A N 1
ATOM 722 C CA . ALA A 1 90 ? -0.840 5.674 -11.483 1.00 96.44 90 ALA A CA 1
ATOM 723 C C . ALA A 1 90 ? -0.382 4.747 -12.628 1.00 96.44 90 ALA A C 1
ATOM 725 O O . ALA A 1 90 ? -0.737 5.014 -13.775 1.00 96.44 90 ALA A O 1
ATOM 726 N N . GLY A 1 91 ? 0.484 3.758 -12.370 1.00 96.12 91 GLY A N 1
ATOM 727 C CA . GLY A 1 91 ? 1.074 2.901 -13.407 1.00 96.12 91 GLY A CA 1
ATOM 728 C C . GLY A 1 91 ? 1.973 3.642 -14.410 1.00 96.12 91 GLY A C 1
ATOM 729 O O . GLY A 1 91 ? 2.336 3.107 -15.451 1.00 96.12 91 GLY A O 1
ATOM 730 N N . LYS A 1 92 ? 2.354 4.898 -14.128 1.00 96.56 92 LYS A N 1
ATOM 731 C CA . LYS A 1 92 ? 3.164 5.761 -15.021 1.00 96.56 92 LYS A CA 1
ATOM 732 C C . LYS A 1 92 ? 4.672 5.561 -14.860 1.00 96.56 92 LYS A C 1
ATOM 734 O O . LYS A 1 92 ? 5.474 6.238 -15.514 1.00 96.56 92 LYS A O 1
ATOM 739 N N . ALA A 1 93 ? 5.062 4.754 -13.886 1.00 95.44 93 ALA A N 1
ATOM 740 C CA . ALA A 1 93 ? 6.416 4.300 -13.626 1.00 95.44 93 ALA A CA 1
ATOM 741 C C . ALA A 1 93 ? 6.322 3.061 -12.740 1.00 95.44 93 ALA A C 1
ATOM 743 O O . ALA A 1 93 ? 5.416 2.969 -11.920 1.00 95.44 93 ALA A O 1
ATOM 744 N N . SER A 1 94 ? 7.293 2.166 -12.842 1.00 93.06 94 SER A N 1
ATOM 745 C CA . SER A 1 94 ? 7.389 1.005 -11.967 1.00 93.06 94 SER A CA 1
ATOM 746 C C . SER A 1 94 ? 8.743 1.029 -11.264 1.00 93.06 94 SER A C 1
ATOM 748 O O . SER A 1 94 ? 9.768 1.214 -11.928 1.00 93.06 94 SER A O 1
ATOM 750 N N . PRO A 1 95 ? 8.790 0.922 -9.926 1.00 95.62 95 PRO A N 1
ATOM 751 C CA . PRO A 1 95 ? 10.058 0.801 -9.239 1.00 95.62 95 PRO A CA 1
ATOM 752 C C . PRO A 1 95 ? 10.595 -0.635 -9.349 1.00 95.62 95 PRO A C 1
ATOM 754 O O . PRO A 1 95 ? 9.823 -1.567 -9.583 1.00 95.62 95 PRO A O 1
ATOM 757 N N . PRO A 1 96 ? 11.905 -0.847 -9.129 1.00 95.88 96 PRO A N 1
ATOM 758 C CA . PRO A 1 96 ? 12.488 -2.184 -9.099 1.00 95.88 96 PRO A CA 1
ATOM 759 C C . PRO A 1 96 ? 11.785 -3.100 -8.091 1.00 95.88 96 PRO A C 1
ATOM 761 O O . PRO A 1 96 ? 11.329 -2.638 -7.044 1.00 95.88 96 PRO A O 1
ATOM 764 N N . LEU A 1 97 ? 11.780 -4.411 -8.348 1.00 94.31 97 LEU A N 1
ATOM 765 C CA . LEU A 1 97 ? 11.109 -5.402 -7.496 1.00 94.31 97 LEU A CA 1
ATOM 766 C C . LEU A 1 97 ? 11.484 -5.288 -6.009 1.00 94.31 97 LEU A C 1
ATOM 768 O O . LEU A 1 97 ? 10.620 -5.382 -5.142 1.00 94.31 97 LEU A O 1
ATOM 772 N N . VAL A 1 98 ? 12.764 -5.050 -5.705 1.00 95.38 98 VAL A N 1
ATOM 773 C CA . VAL A 1 98 ? 13.242 -4.859 -4.324 1.00 95.38 98 VAL A CA 1
ATOM 774 C C . VAL A 1 98 ? 12.537 -3.675 -3.657 1.00 95.38 98 VAL A C 1
ATOM 776 O O . VAL A 1 98 ? 12.096 -3.780 -2.519 1.00 95.38 98 VAL A O 1
ATOM 779 N N . VAL A 1 99 ? 12.359 -2.572 -4.384 1.00 96.06 99 VAL A N 1
ATOM 780 C CA . VAL A 1 99 ? 11.657 -1.382 -3.888 1.00 96.06 99 VAL A CA 1
ATOM 781 C C . VAL A 1 99 ? 10.157 -1.650 -3.760 1.00 96.06 99 VAL A C 1
ATOM 783 O O . VAL A 1 99 ? 9.563 -1.228 -2.774 1.00 96.06 99 VAL A O 1
ATOM 786 N N . ARG A 1 100 ? 9.543 -2.400 -4.689 1.00 95.94 100 ARG A N 1
ATOM 787 C CA . ARG A 1 100 ? 8.133 -2.817 -4.567 1.00 95.94 100 ARG A CA 1
ATOM 788 C C . ARG A 1 100 ? 7.886 -3.608 -3.280 1.00 95.94 100 ARG A C 1
ATOM 790 O O . ARG A 1 100 ? 6.916 -3.339 -2.578 1.00 95.94 100 ARG A O 1
ATOM 797 N N . ARG A 1 101 ? 8.792 -4.528 -2.927 1.00 94.69 101 ARG A N 1
ATOM 798 C CA . ARG A 1 101 ? 8.728 -5.291 -1.666 1.00 94.69 101 ARG A CA 1
ATOM 799 C C . ARG A 1 101 ? 8.797 -4.380 -0.444 1.00 94.69 101 ARG A C 1
ATOM 801 O O . ARG A 1 101 ? 7.912 -4.450 0.401 1.00 94.69 101 ARG A O 1
ATOM 808 N N . VAL A 1 102 ? 9.781 -3.479 -0.411 1.00 95.44 102 VAL A N 1
ATOM 809 C CA . VAL A 1 102 ? 9.933 -2.493 0.672 1.00 95.44 102 VAL A CA 1
ATOM 810 C C . VAL A 1 102 ? 8.678 -1.628 0.810 1.00 95.44 102 VAL A C 1
ATOM 812 O O . VAL A 1 102 ? 8.207 -1.395 1.916 1.00 95.44 102 VAL A O 1
ATOM 815 N N . VAL A 1 103 ? 8.082 -1.194 -0.304 1.00 95.94 103 VAL A N 1
ATOM 816 C CA . VAL A 1 103 ? 6.822 -0.438 -0.282 1.00 95.94 103 VAL A CA 1
ATOM 817 C C . VAL A 1 103 ? 5.713 -1.232 0.407 1.00 95.94 103 VAL A C 1
ATOM 819 O O . VAL A 1 103 ? 5.049 -0.687 1.281 1.00 95.94 103 VAL A O 1
ATOM 822 N N . ILE A 1 104 ? 5.515 -2.506 0.062 1.00 94.88 104 ILE A N 1
ATOM 823 C CA . ILE A 1 104 ? 4.479 -3.327 0.705 1.00 94.88 104 ILE A CA 1
ATOM 824 C C . ILE A 1 104 ? 4.752 -3.521 2.198 1.00 94.88 104 ILE A C 1
ATOM 826 O O . ILE A 1 104 ? 3.824 -3.410 3.000 1.00 94.88 104 ILE A O 1
ATOM 830 N N . GLU A 1 105 ? 6.000 -3.775 2.585 1.00 94.31 105 GLU A N 1
ATOM 831 C CA . GLU A 1 105 ? 6.391 -3.909 3.993 1.00 94.31 105 GLU A CA 1
ATOM 832 C C . GLU A 1 105 ? 6.088 -2.631 4.788 1.00 94.31 105 GLU A C 1
ATOM 834 O O . GLU A 1 105 ? 5.459 -2.694 5.847 1.00 94.31 105 GLU A O 1
ATOM 839 N N . GLU A 1 106 ? 6.424 -1.462 4.241 1.00 95.62 106 GLU A N 1
ATOM 840 C CA . GLU A 1 106 ? 6.125 -0.176 4.876 1.00 95.62 106 GLU A CA 1
ATOM 841 C C . GLU A 1 106 ? 4.621 0.117 4.932 1.00 95.62 106 GLU A C 1
ATOM 843 O O . GLU A 1 106 ? 4.126 0.646 5.930 1.00 95.62 106 GLU A O 1
ATOM 848 N N . ILE A 1 107 ? 3.854 -0.273 3.909 1.00 94.75 107 ILE A N 1
ATOM 849 C CA . ILE A 1 107 ? 2.388 -0.179 3.942 1.00 94.75 107 ILE A CA 1
ATOM 850 C C . ILE A 1 107 ? 1.828 -1.020 5.092 1.00 94.75 107 ILE A C 1
ATOM 852 O O . ILE A 1 107 ? 0.997 -0.521 5.856 1.00 94.75 107 ILE A O 1
ATOM 856 N N . ARG A 1 108 ? 2.299 -2.264 5.268 1.00 93.75 108 ARG A N 1
ATOM 857 C CA . ARG A 1 108 ? 1.891 -3.116 6.400 1.00 93.75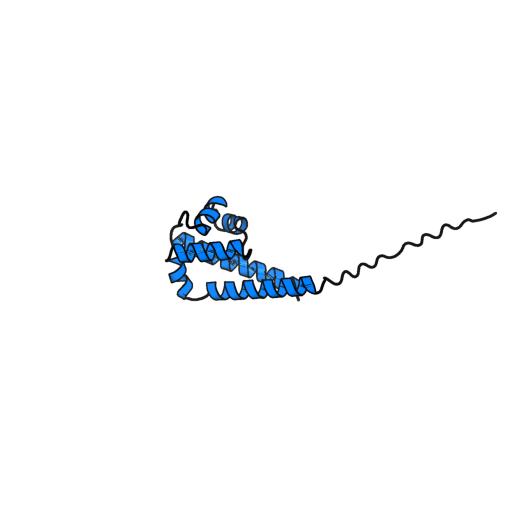 108 ARG A CA 1
ATOM 858 C C . ARG A 1 108 ? 2.235 -2.463 7.740 1.00 93.75 108 ARG A C 1
ATOM 860 O O . ARG A 1 108 ? 1.383 -2.426 8.631 1.00 93.75 108 ARG A O 1
ATOM 867 N N . GLY A 1 109 ? 3.442 -1.914 7.878 1.00 93.12 109 GLY A N 1
ATOM 868 C CA . GLY A 1 109 ? 3.882 -1.214 9.088 1.00 93.12 109 GLY A CA 1
ATOM 869 C C . GLY A 1 109 ? 2.988 -0.019 9.431 1.00 93.12 109 GLY A C 1
ATOM 870 O O . GLY A 1 109 ? 2.420 0.048 10.524 1.00 93.12 109 GLY A O 1
ATOM 871 N N . LEU A 1 110 ? 2.775 0.882 8.468 1.00 92.81 110 LEU A N 1
ATOM 872 C CA . LEU A 1 110 ? 1.920 2.063 8.627 1.00 92.81 110 LEU A CA 1
ATOM 873 C C . LEU A 1 110 ? 0.474 1.691 8.981 1.00 92.81 110 LEU A C 1
ATOM 875 O O . LEU A 1 110 ? -0.154 2.345 9.821 1.00 92.81 110 LEU A O 1
ATOM 879 N N . LEU A 1 111 ? -0.064 0.632 8.371 1.00 91.75 111 LEU A N 1
ATOM 880 C CA . LEU A 1 111 ? -1.407 0.145 8.673 1.00 91.75 111 LEU A CA 1
ATOM 881 C C . LEU A 1 111 ? -1.510 -0.396 10.094 1.00 91.75 111 LEU A C 1
ATOM 883 O O . LEU A 1 111 ? -2.418 0.018 10.819 1.00 91.75 111 LEU A O 1
ATOM 887 N N . SER A 1 112 ? -0.571 -1.240 10.512 1.00 91.50 112 SER A N 1
ATOM 888 C CA . SER A 1 112 ? -0.516 -1.805 11.864 1.00 91.50 112 SER A CA 1
ATOM 889 C C . SER A 1 112 ? -0.384 -0.724 12.942 1.00 91.50 112 SER A C 1
ATOM 891 O O . SER A 1 112 ? -1.122 -0.735 13.935 1.00 91.50 112 SER A O 1
ATOM 893 N N . GLU A 1 113 ? 0.473 0.279 12.722 1.00 90.50 113 GLU A N 1
ATOM 894 C CA . GLU A 1 113 ? 0.579 1.449 13.601 1.00 90.50 113 GLU A CA 1
ATOM 895 C C . GLU A 1 113 ? -0.749 2.219 13.674 1.00 90.50 113 GLU A C 1
ATOM 897 O O . GLU A 1 113 ? -1.212 2.585 14.761 1.00 90.50 113 GLU A O 1
ATOM 902 N N . SER A 1 114 ? -1.385 2.463 12.521 1.00 87.50 114 SER A N 1
ATOM 903 C CA . SER A 1 114 ? -2.652 3.198 12.446 1.00 87.50 114 SER A CA 1
ATOM 904 C C . SER A 1 114 ? -3.793 2.462 13.157 1.00 87.50 114 SER A C 1
ATOM 906 O O . SER A 1 114 ? -4.584 3.088 13.864 1.00 87.50 114 SER A O 1
ATOM 908 N N . LEU A 1 115 ? -3.851 1.135 13.017 1.00 88.38 115 LEU A N 1
ATOM 909 C CA . LEU A 1 115 ? -4.834 0.271 13.661 1.00 88.38 115 LEU A CA 1
ATOM 910 C C . LEU A 1 115 ? -4.658 0.280 15.175 1.00 88.38 115 LEU A C 1
ATOM 912 O O . LEU A 1 115 ? -5.638 0.456 15.895 1.00 88.38 115 LEU A O 1
ATOM 916 N N . THR A 1 116 ? -3.420 0.162 15.655 1.00 88.19 116 THR A N 1
ATOM 917 C CA . THR A 1 116 ? -3.110 0.195 17.090 1.00 88.19 116 THR A CA 1
ATOM 918 C C . THR A 1 116 ? -3.524 1.529 17.713 1.00 88.19 116 THR A C 1
ATOM 920 O O . THR A 1 116 ? -4.159 1.554 18.766 1.00 88.19 116 THR A O 1
ATOM 923 N N . LYS A 1 117 ? -3.222 2.653 17.046 1.00 86.31 117 LYS A N 1
ATOM 924 C CA . LYS A 1 117 ? -3.624 3.995 17.504 1.00 86.31 117 LYS A CA 1
ATOM 925 C C . LYS A 1 117 ? -5.146 4.143 17.569 1.00 86.31 117 LYS A C 1
ATOM 927 O O . LYS A 1 117 ? -5.656 4.680 18.543 1.00 86.31 117 LYS A O 1
ATOM 932 N N . ARG A 1 118 ? -5.870 3.647 16.561 1.00 81.75 118 ARG A N 1
ATOM 933 C CA . ARG A 1 118 ? -7.337 3.753 16.486 1.00 81.75 118 ARG A CA 1
ATOM 934 C C . ARG A 1 118 ? -8.059 2.831 17.457 1.00 81.75 118 ARG A C 1
ATOM 936 O O . ARG A 1 118 ? -9.066 3.239 18.014 1.00 81.75 118 ARG A O 1
ATOM 943 N N . GLN A 1 119 ? -7.547 1.625 17.699 1.00 82.31 119 GLN A N 1
ATOM 944 C CA . GLN A 1 119 ? -8.127 0.712 18.689 1.00 82.31 119 GLN A CA 1
ATOM 945 C C . GLN A 1 119 ? -8.112 1.327 20.092 1.00 82.31 119 GLN A C 1
ATOM 947 O O . GLN A 1 119 ? -9.128 1.274 20.773 1.00 82.31 119 GLN A O 1
ATOM 952 N N . LYS A 1 120 ? -7.028 2.020 20.467 1.00 82.50 120 LYS A N 1
ATOM 953 C CA . LYS A 1 120 ? -6.942 2.756 21.741 1.00 82.50 120 LYS A CA 1
ATOM 954 C C . LYS A 1 120 ? -7.982 3.874 21.901 1.00 82.50 120 LYS A C 1
ATOM 956 O O . LYS A 1 120 ? -8.203 4.302 23.021 1.00 82.50 120 LYS A O 1
ATOM 961 N N . LEU A 1 121 ? -8.576 4.370 20.812 1.00 76.44 121 LEU A N 1
ATOM 962 C CA . LEU A 1 121 ? -9.629 5.398 20.851 1.00 76.44 121 LEU A CA 1
ATOM 963 C C . LEU A 1 121 ? -11.040 4.806 20.998 1.00 76.44 121 LEU A C 1
ATOM 965 O O . LEU A 1 121 ? -11.989 5.551 21.219 1.00 76.44 121 LEU A O 1
ATOM 969 N N . VAL A 1 122 ? -11.191 3.493 20.797 1.00 72.94 122 VAL A N 1
ATOM 970 C CA . VAL A 1 122 ? -12.482 2.784 20.842 1.00 72.94 122 VAL A CA 1
ATOM 971 C C . VAL A 1 122 ? -12.591 1.871 22.075 1.00 72.94 122 VAL A C 1
ATOM 973 O O . VAL A 1 122 ? -13.702 1.479 22.423 1.00 72.94 122 VAL A O 1
ATOM 976 N N . SER A 1 123 ? -11.460 1.525 22.704 1.00 60.75 123 SER A N 1
ATOM 977 C CA . SER A 1 123 ? -11.353 0.860 24.017 1.00 60.75 123 SER A CA 1
ATOM 978 C C . SER A 1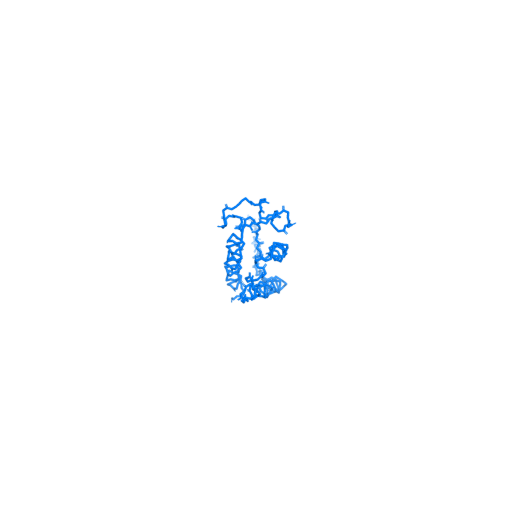 123 ? -11.640 1.819 25.164 1.00 60.75 123 SER A C 1
ATOM 980 O O . SER A 1 123 ? -12.290 1.361 26.125 1.00 60.75 123 SER A O 1
#

Nearest PDB structures (foldseek):
  2ofy-assembly1_B  TM=5.437E-01  e=5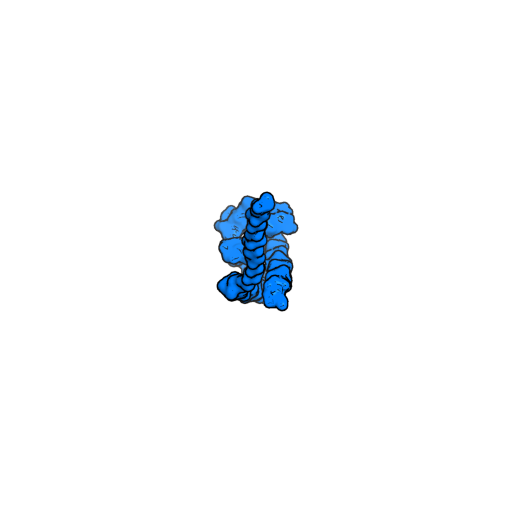.255E-01  Rhodococcus jostii RHA1
  2o38-assembly1_A  TM=5.697E-01  e=6.877E-01  Rhodopseudomonas palustris CGA009
  1b0n-assembly1_A  TM=6.307E-01  e=1.312E+00  Bacillus subtilis
  3f52-assembly1_A  TM=5.229E-01  e=1.058E+00  Corynebacterium glutamicum
  3f51-assembly1_A  TM=5.703E-01  e=1.812E+00  Corynebacterium glutamicum